Protein AF-A0A9E5I439-F1 (afdb_monomer)

Structure (mmCIF, N/CA/C/O backbone):
data_AF-A0A9E5I439-F1
#
_entry.id   AF-A0A9E5I439-F1
#
loop_
_atom_site.group_PDB
_atom_site.id
_atom_site.type_symbol
_atom_site.label_atom_id
_atom_site.label_alt_id
_atom_site.label_comp_id
_atom_site.label_asym_id
_atom_site.label_entity_id
_atom_site.label_seq_id
_atom_site.pdbx_PDB_ins_code
_atom_site.Cartn_x
_atom_site.Cartn_y
_atom_site.Cartn_z
_atom_site.occupancy
_atom_site.B_iso_or_equiv
_atom_site.auth_seq_id
_atom_site.auth_comp_id
_atom_site.auth_asym_id
_atom_site.auth_atom_id
_atom_site.pdbx_PDB_model_num
ATOM 1 N N . MET A 1 1 ? -6.601 27.444 -39.692 1.00 59.44 1 MET A N 1
ATOM 2 C CA . MET A 1 1 ? -6.718 25.978 -39.497 1.00 59.44 1 MET A CA 1
ATOM 3 C C . MET A 1 1 ? -5.601 25.386 -38.634 1.00 59.44 1 MET A C 1
ATOM 5 O O . MET A 1 1 ? -5.918 24.680 -37.693 1.00 59.44 1 MET A O 1
ATOM 9 N N . LYS A 1 2 ? -4.317 25.731 -38.842 1.00 52.25 2 LYS A N 1
ATOM 10 C CA . LYS A 1 2 ? -3.210 25.235 -37.989 1.00 52.25 2 LYS A CA 1
ATOM 11 C C . LYS A 1 2 ? -3.325 25.626 -36.501 1.00 52.25 2 LYS A C 1
ATOM 13 O O . LYS A 1 2 ? -3.043 24.812 -35.636 1.00 52.25 2 LYS A O 1
ATOM 18 N N . LYS A 1 3 ? -3.821 26.834 -36.197 1.00 55.88 3 LYS A N 1
ATOM 19 C CA . LYS A 1 3 ? -4.049 27.309 -34.814 1.00 55.88 3 LYS A CA 1
ATOM 20 C C . LYS A 1 3 ? -5.134 26.512 -34.067 1.00 55.88 3 LYS A C 1
ATOM 22 O O . LYS A 1 3 ? -5.056 26.381 -32.854 1.00 55.88 3 LYS A O 1
ATOM 27 N N . LEU A 1 4 ? -6.108 25.959 -34.799 1.00 65.75 4 LEU A N 1
ATOM 28 C CA . LEU A 1 4 ? -7.185 25.139 -34.237 1.00 65.75 4 LEU A CA 1
ATOM 29 C C . LEU A 1 4 ? -6.678 23.733 -33.879 1.00 65.75 4 LEU A C 1
ATOM 31 O O . LEU A 1 4 ? -7.052 23.194 -32.848 1.00 65.75 4 LEU A O 1
ATOM 35 N N . ILE A 1 5 ? -5.756 23.191 -34.683 1.00 70.06 5 ILE A N 1
ATOM 36 C CA . ILE A 1 5 ? -5.086 21.908 -34.421 1.00 70.06 5 ILE A CA 1
ATOM 37 C C . ILE A 1 5 ? -4.172 22.013 -33.188 1.00 70.06 5 ILE A C 1
ATOM 39 O O . ILE A 1 5 ? -4.223 21.145 -32.326 1.00 70.06 5 ILE A O 1
ATOM 43 N N . VAL A 1 6 ? -3.411 23.109 -33.052 1.00 70.12 6 VAL A N 1
ATOM 44 C CA . VAL A 1 6 ? -2.527 23.349 -31.890 1.00 70.12 6 VAL A CA 1
ATOM 45 C C . VAL A 1 6 ? -3.316 23.531 -30.583 1.00 70.12 6 VAL A C 1
ATOM 47 O O . VAL A 1 6 ? -2.891 23.057 -29.533 1.00 70.12 6 VAL A O 1
ATOM 50 N N . MET A 1 7 ? -4.493 24.165 -30.635 1.00 66.88 7 MET A N 1
ATOM 51 C CA . MET A 1 7 ? -5.395 24.290 -29.478 1.00 66.88 7 MET A CA 1
ATOM 52 C C . MET A 1 7 ? -5.977 22.938 -29.041 1.00 66.88 7 MET A C 1
ATOM 54 O O . MET A 1 7 ? -6.035 22.651 -27.848 1.00 66.88 7 MET A O 1
ATOM 58 N N . LEU A 1 8 ? -6.351 22.080 -29.993 1.00 65.62 8 LEU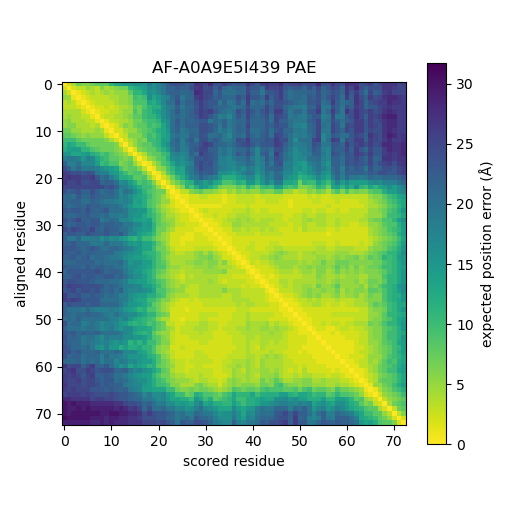 A N 1
ATOM 59 C CA . LEU A 1 8 ? -6.969 20.782 -29.707 1.00 65.62 8 LEU A CA 1
ATOM 60 C C . LEU A 1 8 ? -5.973 19.792 -29.074 1.00 65.62 8 LEU A C 1
ATOM 62 O O . LEU A 1 8 ? -6.347 19.003 -28.208 1.00 65.62 8 LEU A O 1
ATOM 66 N N . THR A 1 9 ? -4.685 19.889 -29.423 1.00 64.12 9 THR A N 1
ATOM 67 C CA . THR A 1 9 ? -3.623 19.058 -28.829 1.00 64.12 9 THR A CA 1
ATOM 68 C C . THR A 1 9 ? -3.273 19.431 -27.384 1.00 64.12 9 THR A C 1
ATOM 70 O O . THR A 1 9 ? -2.877 18.559 -26.617 1.00 64.12 9 THR A O 1
ATOM 73 N N . VAL A 1 10 ? -3.450 20.695 -26.977 1.00 65.12 10 VAL A N 1
ATOM 74 C CA . VAL A 1 10 ? -3.160 21.150 -25.599 1.00 65.12 10 VAL A CA 1
ATOM 75 C C . VAL A 1 10 ? -4.216 20.656 -24.600 1.00 65.12 10 VAL A C 1
ATOM 77 O O . VAL A 1 10 ? -3.875 20.313 -23.471 1.00 65.12 10 VAL A O 1
ATOM 80 N N . ILE A 1 11 ? -5.478 20.539 -25.027 1.00 63.56 11 ILE A N 1
ATOM 81 C CA . ILE A 1 11 ? -6.611 20.115 -24.181 1.00 63.56 11 ILE A CA 1
ATOM 82 C C . ILE A 1 11 ? -6.536 18.614 -23.836 1.00 63.56 11 ILE A C 1
ATOM 84 O O . ILE A 1 11 ? -6.939 18.197 -22.751 1.00 63.56 11 ILE A O 1
ATOM 88 N N . LEU A 1 12 ? -5.973 17.793 -24.730 1.00 60.34 12 LEU A N 1
ATOM 89 C CA . LEU A 1 12 ? -5.806 16.349 -24.515 1.00 60.34 12 LEU A CA 1
ATOM 90 C C . LEU A 1 12 ? -4.683 16.013 -23.518 1.00 60.34 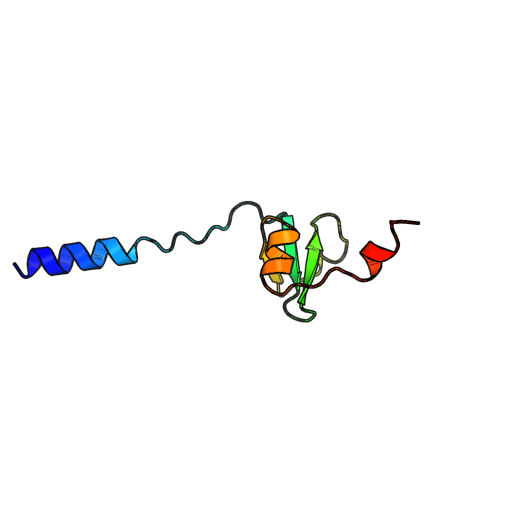12 LEU A C 1
ATOM 92 O O . LEU A 1 12 ? -4.712 14.953 -22.898 1.00 60.34 12 LEU A O 1
ATOM 96 N N . PHE A 1 13 ? -3.715 16.913 -23.321 1.00 57.81 13 PHE A N 1
ATOM 97 C CA . PHE A 1 13 ? -2.585 16.697 -22.409 1.00 57.81 13 PHE A CA 1
ATOM 98 C C . PHE A 1 13 ? -2.913 17.025 -20.941 1.00 57.81 13 PHE A C 1
ATOM 100 O O . PHE A 1 13 ? -2.153 16.675 -20.041 1.00 57.81 13 PHE A O 1
ATOM 107 N N . SER A 1 14 ? -4.048 17.682 -20.677 1.00 60.00 14 SER A N 1
ATOM 108 C CA . SER A 1 14 ? -4.428 18.154 -19.337 1.00 60.00 14 SER A CA 1
ATOM 109 C C . SER A 1 14 ? -5.087 17.088 -18.450 1.00 60.00 14 SER A C 1
ATOM 111 O O . SER A 1 14 ? -5.365 17.357 -17.286 1.00 60.00 14 SER A O 1
ATOM 113 N N . GLN A 1 15 ? -5.350 15.880 -18.962 1.00 58.38 15 GLN A N 1
ATOM 114 C CA . GLN A 1 15 ? -6.142 14.859 -18.254 1.00 58.38 15 GLN A CA 1
ATOM 115 C C . GLN A 1 15 ? -5.327 13.903 -17.371 1.00 58.38 15 GLN A C 1
ATOM 117 O O . GLN A 1 15 ? -5.820 12.849 -16.981 1.00 58.38 15 GLN A O 1
ATOM 122 N N . ASN A 1 16 ? -4.092 14.254 -17.011 1.00 59.41 16 ASN A N 1
ATOM 123 C CA . ASN A 1 16 ? -3.300 13.471 -16.061 1.00 59.41 16 ASN A CA 1
ATOM 124 C C . ASN A 1 16 ? -3.406 14.046 -14.641 1.00 59.41 16 ASN A C 1
ATOM 126 O O . ASN A 1 16 ? -2.421 14.442 -14.022 1.00 59.41 16 ASN A O 1
ATOM 130 N N . LEU A 1 17 ? -4.634 14.118 -14.120 1.00 53.75 17 LEU A N 1
ATOM 131 C CA . LEU A 1 17 ? -4.857 14.376 -12.702 1.00 53.75 17 LEU A CA 1
ATOM 132 C C . LEU A 1 17 ? -4.761 13.038 -11.957 1.00 53.75 17 LEU A C 1
ATOM 134 O O . LEU A 1 17 ? -5.753 12.345 -11.735 1.00 53.75 17 LEU A O 1
ATOM 138 N N . ALA A 1 18 ? -3.530 12.640 -11.634 1.00 51.88 18 ALA A N 1
ATOM 139 C CA . ALA A 1 18 ? -3.267 11.452 -10.837 1.00 51.88 18 ALA A CA 1
ATOM 140 C C . ALA A 1 18 ? -3.873 11.623 -9.433 1.00 51.88 18 ALA A C 1
ATOM 142 O O . ALA A 1 18 ? -3.509 12.512 -8.661 1.00 51.88 18 ALA A O 1
ATOM 143 N N . PHE A 1 19 ? -4.833 10.752 -9.138 1.00 47.03 19 PHE A N 1
ATOM 144 C CA . PHE A 1 19 ? -5.596 10.658 -7.902 1.00 47.03 19 PHE A CA 1
ATOM 145 C C . PHE A 1 19 ? -4.660 10.314 -6.730 1.00 47.03 19 PHE A C 1
ATOM 147 O O . PHE A 1 19 ? -4.325 9.155 -6.501 1.00 47.03 19 PHE A O 1
ATOM 154 N N . ALA A 1 20 ? -4.207 11.319 -5.985 1.00 54.88 20 ALA A N 1
ATOM 155 C CA . ALA A 1 20 ? -3.380 11.128 -4.795 1.00 54.88 20 ALA A CA 1
ATOM 156 C C . ALA A 1 20 ? -3.981 11.891 -3.616 1.00 54.88 20 ALA A C 1
ATOM 158 O O . ALA A 1 20 ? -3.455 12.910 -3.184 1.00 54.88 20 ALA A O 1
ATOM 159 N N . GLN A 1 21 ? -5.128 11.434 -3.119 1.00 50.00 21 GLN A N 1
ATOM 160 C CA . GLN A 1 21 ? -5.736 11.996 -1.917 1.00 50.00 21 GLN A CA 1
ATOM 161 C C . GLN A 1 21 ? -6.456 10.848 -1.188 1.00 50.00 21 GLN A C 1
ATOM 163 O O . GLN A 1 21 ? -7.497 10.384 -1.644 1.00 50.00 21 GLN A O 1
ATOM 168 N N . ASN A 1 22 ? -5.891 10.386 -0.067 1.00 55.25 22 ASN A N 1
ATOM 169 C CA . ASN A 1 22 ? -6.475 9.406 0.865 1.00 55.25 22 ASN A CA 1
ATOM 170 C C . ASN A 1 22 ? -6.325 7.909 0.512 1.00 55.25 22 ASN A C 1
ATOM 172 O O . ASN A 1 22 ? -7.293 7.157 0.422 1.00 55.25 22 ASN A O 1
ATOM 176 N N . ALA A 1 23 ? -5.084 7.463 0.309 1.00 60.44 23 ALA A N 1
ATOM 177 C CA . ALA A 1 23 ? -4.789 6.039 0.236 1.00 60.44 23 ALA A CA 1
ATOM 178 C C . ALA A 1 23 ? -4.662 5.438 1.637 1.00 60.44 23 ALA A C 1
ATOM 180 O O . ALA A 1 23 ? -3.695 5.706 2.354 1.00 60.44 23 ALA A O 1
ATOM 181 N N . GLU A 1 24 ? -5.635 4.615 2.008 1.00 81.62 24 GLU A N 1
ATOM 182 C CA . GLU A 1 24 ? -5.660 3.898 3.283 1.00 81.62 24 GLU A CA 1
ATOM 183 C C . GLU A 1 24 ? -4.851 2.591 3.220 1.00 81.62 24 GLU A C 1
ATOM 185 O O . GLU A 1 24 ? -4.443 2.037 4.247 1.00 81.62 24 GLU A O 1
ATOM 190 N N . ILE A 1 25 ? -4.565 2.120 2.000 1.00 88.62 25 ILE A N 1
ATOM 191 C CA . ILE A 1 25 ? -3.837 0.886 1.723 1.00 88.62 25 ILE A CA 1
ATOM 192 C C . ILE A 1 25 ? -2.528 1.189 0.992 1.00 88.62 25 ILE A C 1
ATOM 194 O O . ILE A 1 25 ? -2.461 2.003 0.078 1.00 88.62 25 ILE A O 1
ATOM 198 N N . LYS A 1 26 ? -1.462 0.487 1.367 1.00 90.31 26 LYS A N 1
ATOM 199 C CA . LYS A 1 26 ? -0.154 0.530 0.714 1.00 90.31 26 LYS A CA 1
ATOM 200 C C . LYS A 1 26 ? 0.253 -0.860 0.261 1.00 90.31 26 LYS A C 1
ATOM 202 O O . LYS A 1 26 ? 0.392 -1.766 1.082 1.00 90.31 26 LYS A O 1
ATOM 207 N N . LYS A 1 27 ? 0.528 -1.028 -1.027 1.00 91.12 27 LYS A N 1
ATOM 208 C CA . LYS A 1 27 ? 1.174 -2.231 -1.561 1.00 91.12 27 LYS A CA 1
ATOM 209 C C . LYS A 1 27 ? 2.676 -2.106 -1.420 1.00 91.12 27 LYS A C 1
ATOM 211 O O . LYS A 1 27 ? 3.256 -1.140 -1.899 1.00 91.12 27 LYS A O 1
ATOM 216 N N . SER A 1 28 ? 3.328 -3.082 -0.809 1.00 89.50 28 SER A N 1
ATOM 217 C CA . SER A 1 28 ? 4.787 -3.142 -0.802 1.00 89.50 28 SER A CA 1
ATOM 218 C C . SER A 1 28 ? 5.312 -3.415 -2.207 1.00 89.50 28 SER A C 1
ATOM 220 O O . SER A 1 28 ? 4.913 -4.401 -2.826 1.00 89.50 28 SER A O 1
ATOM 222 N N . ALA A 1 29 ? 6.262 -2.605 -2.674 1.00 87.38 29 ALA A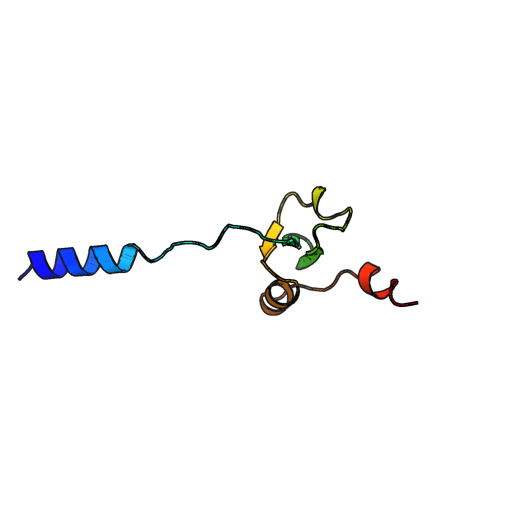 N 1
ATOM 223 C CA . ALA A 1 29 ? 6.938 -2.856 -3.945 1.00 87.38 29 ALA A CA 1
ATOM 224 C C . ALA A 1 29 ? 7.804 -4.131 -3.902 1.00 87.38 29 ALA A C 1
ATOM 226 O O . ALA A 1 29 ? 7.925 -4.832 -4.899 1.00 87.38 29 ALA A O 1
ATOM 227 N N . LYS A 1 30 ? 8.362 -4.474 -2.729 1.00 87.56 30 LYS A N 1
ATOM 228 C CA . LYS A 1 30 ? 9.216 -5.662 -2.550 1.00 87.56 30 LYS A CA 1
ATOM 229 C C . LYS A 1 30 ? 8.443 -6.976 -2.502 1.00 87.56 30 LYS A C 1
ATOM 231 O O . LYS A 1 30 ? 8.877 -7.955 -3.094 1.00 87.56 30 LYS A O 1
ATOM 236 N N . SER A 1 31 ? 7.355 -7.034 -1.735 1.00 86.88 31 SER A N 1
ATOM 237 C CA . SER A 1 31 ? 6.613 -8.286 -1.514 1.00 86.88 31 SER A CA 1
ATOM 238 C C . SER A 1 31 ? 5.310 -8.375 -2.306 1.00 86.88 31 SER A C 1
ATOM 240 O O . SER A 1 31 ? 4.688 -9.437 -2.340 1.00 86.88 31 SER A O 1
ATOM 242 N N . GLY A 1 32 ? 4.861 -7.269 -2.905 1.00 89.88 32 GLY A N 1
ATOM 243 C CA . GLY A 1 32 ? 3.554 -7.176 -3.551 1.00 89.88 32 GLY A CA 1
ATOM 244 C C . GLY A 1 32 ? 2.379 -7.289 -2.574 1.00 89.88 32 GLY A C 1
ATOM 245 O O . GLY A 1 32 ? 1.257 -7.513 -3.014 1.00 89.88 32 GLY A O 1
ATOM 246 N N . ILE A 1 33 ? 2.611 -7.178 -1.261 1.00 91.00 33 ILE A N 1
ATOM 247 C CA . ILE A 1 33 ? 1.574 -7.342 -0.232 1.00 91.00 33 ILE A CA 1
ATOM 248 C C . ILE A 1 33 ? 0.887 -6.008 0.055 1.00 91.00 33 ILE A C 1
ATOM 250 O O . ILE A 1 33 ? 1.564 -5.000 0.251 1.00 91.00 33 ILE A O 1
ATOM 254 N N . CYS A 1 34 ? -0.439 -6.025 0.133 1.00 91.00 34 CYS A N 1
ATOM 255 C CA . CYS A 1 34 ? -1.277 -4.898 0.522 1.00 91.00 34 CYS A CA 1
ATOM 256 C C . CYS A 1 34 ? -1.354 -4.788 2.049 1.00 91.00 34 CYS A C 1
ATOM 258 O O . CYS A 1 34 ? -1.725 -5.745 2.726 1.00 91.00 34 CYS A O 1
ATOM 260 N N . TYR A 1 35 ? -1.013 -3.626 2.596 1.00 88.44 35 TYR A N 1
ATOM 261 C CA . TYR A 1 35 ? -1.086 -3.315 4.020 1.00 88.44 35 TYR A CA 1
ATOM 262 C C . TYR A 1 35 ? -2.039 -2.151 4.240 1.00 88.44 35 TYR A C 1
ATOM 264 O O . TYR A 1 35 ? -1.915 -1.128 3.577 1.00 88.44 35 TYR A O 1
ATOM 272 N N . SER A 1 36 ? -2.943 -2.282 5.197 1.00 87.25 36 SER A N 1
ATOM 273 C CA . SER A 1 36 ? -3.809 -1.204 5.671 1.00 87.25 36 SER A CA 1
ATOM 274 C C . SER A 1 36 ? -3.099 -0.305 6.688 1.00 87.25 36 SER A C 1
ATOM 276 O O . SER A 1 36 ? -2.105 -0.713 7.298 1.00 87.25 36 SER A O 1
ATOM 278 N N . ALA A 1 37 ? -3.585 0.928 6.856 1.00 82.00 37 ALA A N 1
ATOM 279 C CA . ALA A 1 37 ? -2.996 1.943 7.738 1.00 82.00 37 ALA A CA 1
ATOM 280 C C . ALA A 1 37 ? -2.870 1.515 9.216 1.00 82.00 37 ALA A C 1
ATOM 282 O O . ALA A 1 37 ? -1.994 2.004 9.933 1.00 82.00 37 ALA A O 1
ATOM 283 N N . ASP A 1 38 ? -3.697 0.567 9.655 1.00 79.25 38 ASP A N 1
ATOM 284 C CA . ASP A 1 38 ? -3.678 -0.052 10.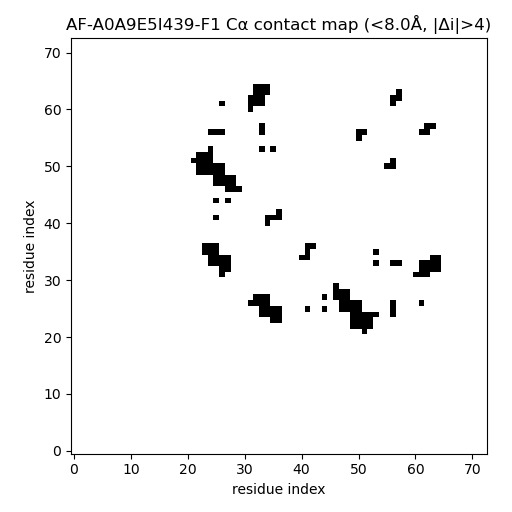985 1.00 79.25 38 ASP A CA 1
ATOM 285 C C . ASP A 1 38 ? -2.492 -1.018 11.204 1.00 79.25 38 ASP A C 1
ATOM 287 O O . ASP A 1 38 ? -2.127 -1.344 12.338 1.00 79.25 38 ASP A O 1
ATOM 291 N N . SER A 1 39 ? -1.846 -1.480 10.133 1.00 79.75 39 SER A N 1
ATOM 292 C CA . SER A 1 39 ? -0.768 -2.461 10.215 1.00 79.75 39 SER A CA 1
ATOM 293 C C . SER A 1 39 ? 0.560 -1.813 10.609 1.00 79.75 39 SER A C 1
ATOM 295 O O . SER A 1 39 ? 1.019 -0.859 9.986 1.00 79.75 39 SER A O 1
ATOM 297 N N . LYS A 1 40 ? 1.294 -2.410 11.562 1.00 80.94 40 LYS A N 1
ATOM 298 C CA . LYS A 1 40 ? 2.644 -1.939 11.963 1.00 80.94 40 LYS A CA 1
ATOM 299 C C . LYS A 1 40 ? 3.619 -1.802 10.782 1.00 80.94 40 LYS A C 1
ATOM 301 O O . LYS A 1 40 ? 4.511 -0.956 10.810 1.00 80.94 40 LYS A O 1
ATOM 306 N N . SER A 1 41 ? 3.463 -2.635 9.753 1.00 80.94 41 SER A N 1
ATOM 307 C CA . SER A 1 41 ? 4.293 -2.601 8.546 1.00 80.94 41 SER A CA 1
ATOM 308 C C . SER A 1 41 ? 4.002 -1.392 7.655 1.00 80.94 41 SER A C 1
ATOM 310 O O . SER A 1 41 ? 4.907 -0.940 6.966 1.00 80.94 41 SER A O 1
ATOM 312 N N . TYR A 1 42 ? 2.799 -0.811 7.717 1.00 84.44 42 TYR A N 1
ATOM 313 C CA . TYR A 1 42 ? 2.381 0.321 6.882 1.00 84.44 42 TYR A CA 1
ATOM 314 C C . TYR A 1 42 ? 3.307 1.537 7.005 1.00 84.44 42 TYR A C 1
ATOM 316 O O . TYR A 1 42 ? 3.650 2.173 6.008 1.00 84.44 42 TYR A O 1
ATOM 324 N N . LYS A 1 43 ? 3.757 1.839 8.2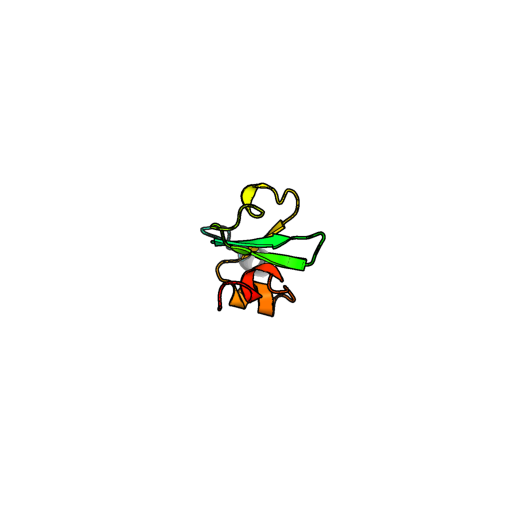31 1.00 82.81 43 LYS A N 1
ATOM 325 C CA . LYS A 1 43 ? 4.707 2.932 8.507 1.00 82.81 43 LYS A CA 1
ATOM 326 C C . LYS A 1 43 ? 6.158 2.575 8.164 1.00 82.81 43 LYS A C 1
ATOM 328 O O . LYS A 1 43 ? 6.988 3.465 8.043 1.00 82.81 43 LYS A O 1
ATOM 333 N N . LYS A 1 44 ? 6.472 1.283 8.029 1.00 85.25 44 LYS A N 1
ATOM 334 C CA . LYS A 1 44 ? 7.823 0.777 7.728 1.00 85.25 44 LYS A CA 1
ATOM 335 C C . LYS A 1 44 ? 8.067 0.581 6.232 1.00 85.25 44 LYS A C 1
ATOM 337 O O . LYS A 1 44 ? 9.215 0.402 5.829 1.00 85.25 44 LYS A O 1
ATOM 342 N N . LEU A 1 45 ? 7.009 0.572 5.421 1.00 84.81 45 LEU A N 1
ATOM 343 C CA . LEU A 1 45 ? 7.112 0.506 3.969 1.00 84.81 45 LEU A CA 1
ATOM 344 C C . LEU A 1 45 ? 7.805 1.780 3.464 1.00 84.81 45 LEU A C 1
ATOM 346 O O . LEU A 1 45 ? 7.243 2.868 3.558 1.00 84.81 45 LEU A O 1
ATOM 350 N N . LYS A 1 46 ? 9.027 1.621 2.947 1.00 84.94 46 LYS A N 1
ATOM 351 C CA . LYS A 1 46 ? 9.781 2.684 2.265 1.00 84.94 46 LYS A CA 1
ATOM 352 C C . LYS A 1 46 ? 9.335 2.806 0.809 1.00 84.94 46 LYS A C 1
ATOM 354 O O . LYS A 1 46 ? 8.949 3.881 0.380 1.00 84.94 46 LYS A O 1
ATOM 359 N N . ASP A 1 47 ? 9.284 1.671 0.113 1.00 88.12 47 ASP A N 1
ATOM 360 C CA . ASP A 1 47 ? 8.842 1.572 -1.278 1.00 88.12 47 ASP A CA 1
ATOM 361 C C . ASP A 1 47 ? 7.443 0.958 -1.338 1.00 88.12 47 ASP A C 1
ATOM 363 O O . ASP A 1 47 ? 7.246 -0.233 -1.038 1.00 88.12 47 ASP A O 1
ATOM 367 N N . PHE A 1 48 ? 6.456 1.780 -1.690 1.00 90.50 48 PHE A N 1
ATOM 368 C CA . PHE A 1 48 ? 5.069 1.351 -1.741 1.00 90.50 48 PHE A CA 1
ATOM 369 C C . PHE A 1 48 ? 4.241 2.082 -2.788 1.00 90.50 48 PHE A C 1
ATOM 371 O O . PHE A 1 48 ? 4.495 3.239 -3.110 1.00 90.50 48 PHE A O 1
ATOM 378 N N . THR A 1 49 ? 3.195 1.406 -3.251 1.00 89.81 49 THR A N 1
ATOM 379 C CA . THR A 1 49 ? 2.155 1.999 -4.089 1.00 89.81 49 THR A CA 1
ATOM 380 C C . THR A 1 49 ? 0.908 2.242 -3.234 1.00 89.81 49 THR A C 1
ATOM 382 O O . THR A 1 49 ? 0.407 1.290 -2.626 1.00 89.81 49 THR A O 1
ATOM 385 N N . PRO A 1 50 ? 0.438 3.492 -3.115 1.00 89.00 50 PRO A N 1
ATOM 386 C CA . PRO A 1 50 ? -0.787 3.822 -2.393 1.00 89.00 50 PRO A CA 1
ATOM 387 C C . PRO A 1 50 ? -2.044 3.405 -3.181 1.00 89.00 50 PRO A C 1
ATOM 389 O O . PRO A 1 50 ? -2.100 3.598 -4.391 1.00 89.00 50 PRO A O 1
ATOM 392 N N . TYR A 1 51 ? -3.050 2.870 -2.488 1.00 87.81 51 TYR A N 1
ATOM 393 C CA . TYR A 1 51 ? -4.375 2.501 -3.006 1.00 87.81 51 TYR A CA 1
ATOM 394 C C . TYR A 1 51 ? -5.471 2.990 -2.059 1.00 87.81 51 TYR A C 1
ATOM 396 O O . TYR A 1 51 ? -5.256 3.074 -0.844 1.00 87.81 51 TYR A O 1
ATOM 404 N N . LYS A 1 52 ? -6.657 3.286 -2.600 1.00 85.44 52 LYS A N 1
ATOM 405 C CA . LYS A 1 52 ? -7.783 3.781 -1.802 1.00 85.44 52 LYS A CA 1
ATOM 406 C C . LYS A 1 52 ? -8.394 2.667 -0.959 1.00 85.44 52 LYS A C 1
ATOM 408 O O . LYS A 1 52 ? -8.692 2.877 0.211 1.00 85.44 52 LYS A O 1
ATOM 413 N N . THR A 1 53 ? -8.533 1.478 -1.541 1.00 86.00 53 THR A N 1
ATOM 414 C CA . THR A 1 53 ? -9.157 0.315 -0.897 1.00 86.00 53 THR A CA 1
ATOM 415 C C . THR A 1 53 ? -8.295 -0.936 -1.018 1.00 86.00 53 THR A C 1
ATOM 417 O O . THR A 1 53 ? -7.347 -1.007 -1.808 1.00 86.00 53 THR A O 1
ATOM 420 N N . MET A 1 54 ? -8.606 -1.945 -0.197 1.00 85.56 54 MET A N 1
ATOM 421 C CA . MET A 1 54 ? -7.900 -3.226 -0.256 1.00 85.56 54 MET A CA 1
ATOM 422 C C . MET A 1 54 ? -8.194 -3.917 -1.585 1.00 85.56 54 MET A C 1
ATOM 424 O O . MET A 1 54 ? -7.270 -4.414 -2.222 1.00 85.56 54 MET A O 1
ATOM 428 N N . ASP A 1 55 ? -9.447 -3.874 -2.037 1.00 87.75 55 ASP A N 1
ATOM 429 C CA . ASP A 1 55 ? -9.880 -4.471 -3.298 1.00 87.75 55 ASP A CA 1
ATOM 430 C C . ASP A 1 55 ? -9.144 -3.885 -4.503 1.00 87.75 55 ASP A C 1
ATOM 432 O O . ASP A 1 55 ? -8.658 -4.644 -5.336 1.00 87.75 55 ASP A O 1
ATOM 436 N N . GLU A 1 56 ? -8.954 -2.562 -4.560 1.00 88.12 56 GLU A N 1
ATOM 437 C CA . GLU A 1 56 ? -8.143 -1.924 -5.608 1.00 88.12 56 GLU A CA 1
ATOM 438 C C . GLU A 1 56 ? -6.694 -2.423 -5.593 1.00 88.12 56 GLU A C 1
ATOM 440 O O . GLU A 1 56 ? -6.108 -2.701 -6.642 1.00 88.12 56 GLU A O 1
ATOM 445 N N . CYS A 1 57 ? -6.113 -2.582 -4.402 1.00 90.81 57 CYS A N 1
ATOM 446 C CA . CYS A 1 57 ? -4.757 -3.098 -4.261 1.00 90.81 57 CYS A CA 1
ATOM 447 C C . CYS A 1 57 ? -4.643 -4.550 -4.753 1.00 90.81 57 CYS A C 1
ATOM 449 O O . CYS A 1 57 ? -3.667 -4.898 -5.425 1.00 90.81 57 CYS A O 1
ATOM 451 N N . ILE A 1 58 ? -5.640 -5.393 -4.459 1.00 89.50 58 ILE A N 1
ATOM 452 C CA . ILE A 1 58 ? -5.702 -6.780 -4.938 1.00 89.50 58 ILE A CA 1
ATOM 453 C C . ILE A 1 58 ? -5.941 -6.827 -6.453 1.00 89.50 58 ILE A C 1
ATOM 455 O O . ILE A 1 58 ? -5.235 -7.561 -7.147 1.00 89.50 58 ILE A O 1
ATOM 459 N N . ALA A 1 59 ? -6.849 -6.001 -6.979 1.00 88.56 59 ALA A N 1
ATOM 460 C CA . ALA A 1 59 ? -7.122 -5.879 -8.411 1.00 88.56 59 ALA A CA 1
ATOM 461 C C . ALA A 1 59 ? -5.876 -5.435 -9.197 1.00 88.56 59 ALA A C 1
ATOM 463 O O . ALA A 1 59 ? -5.606 -5.944 -10.282 1.00 88.56 59 ALA A O 1
ATOM 464 N N . ALA A 1 60 ? -5.040 -4.577 -8.606 1.00 87.75 60 ALA A N 1
ATOM 465 C CA . ALA A 1 60 ? -3.738 -4.191 -9.146 1.00 87.75 60 ALA A CA 1
ATOM 466 C C . ALA A 1 60 ? -2.639 -5.269 -8.965 1.00 87.75 60 ALA A C 1
ATOM 468 O O . ALA A 1 60 ? -1.441 -4.969 -9.023 1.00 87.75 60 ALA A O 1
ATOM 469 N N . GLY A 1 61 ? -3.008 -6.521 -8.679 1.00 88.44 61 GLY A N 1
ATOM 470 C CA . GLY A 1 61 ? -2.093 -7.654 -8.509 1.00 88.44 61 GLY A CA 1
ATOM 471 C C . GLY A 1 61 ? -1.403 -7.704 -7.144 1.00 88.44 61 GLY A C 1
ATOM 472 O O . GLY A 1 61 ? -0.279 -8.199 -7.029 1.00 88.44 61 GLY A O 1
ATOM 473 N N . GLY A 1 62 ? -2.000 -7.101 -6.119 1.00 89.50 62 GLY A N 1
ATOM 474 C CA . GLY A 1 62 ? -1.536 -7.180 -4.738 1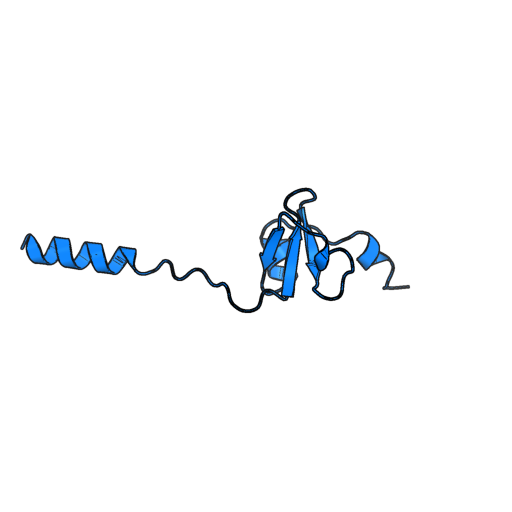.00 89.50 62 GLY A CA 1
ATOM 475 C C . GLY A 1 62 ? -1.976 -8.462 -4.029 1.00 89.50 62 GLY A C 1
ATOM 476 O O . GLY A 1 62 ? -2.905 -9.146 -4.447 1.00 89.50 62 GLY A O 1
ATOM 477 N N . LYS A 1 63 ? -1.281 -8.814 -2.945 1.00 89.44 63 LYS A N 1
ATOM 478 C CA . LYS A 1 63 ? -1.565 -10.008 -2.132 1.00 89.44 63 LYS A CA 1
ATOM 479 C C . LYS A 1 63 ? -1.950 -9.617 -0.709 1.00 89.44 63 LYS A C 1
ATOM 481 O O . LYS A 1 63 ? -1.385 -8.684 -0.146 1.00 89.44 63 LYS A O 1
ATOM 486 N N . LEU A 1 64 ? -2.852 -10.375 -0.092 1.00 84.38 64 LEU A N 1
ATOM 487 C CA . LEU A 1 64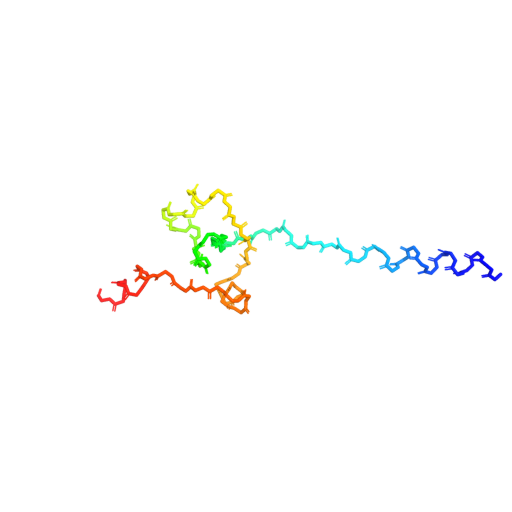 ? -3.189 -10.188 1.320 1.00 84.38 64 LEU A CA 1
ATOM 488 C C . LEU A 1 64 ? -2.028 -10.628 2.236 1.00 84.38 64 LEU A C 1
ATOM 490 O O . LEU A 1 64 ? -1.358 -11.630 1.948 1.00 84.38 64 LEU A O 1
ATOM 494 N N . PRO A 1 65 ? -1.790 -9.939 3.368 1.00 80.75 65 PRO A N 1
ATOM 495 C CA . PRO A 1 65 ? -0.780 -10.356 4.328 1.00 80.75 65 PRO A CA 1
ATOM 496 C C . PRO A 1 65 ? -1.164 -11.693 4.968 1.00 80.75 65 PRO A C 1
ATOM 498 O O . PRO A 1 65 ? -2.296 -11.885 5.407 1.00 80.75 65 PRO A O 1
ATOM 501 N N . LYS A 1 66 ? -0.195 -12.602 5.137 1.00 70.88 66 LYS A N 1
ATOM 502 C CA . LYS A 1 66 ? -0.422 -13.882 5.841 1.00 70.88 66 LYS A CA 1
ATOM 503 C C . LYS A 1 66 ? -0.935 -13.693 7.279 1.00 70.88 66 LYS A C 1
ATOM 505 O O . LYS A 1 66 ? -1.672 -14.536 7.769 1.00 70.88 66 LYS A O 1
ATOM 510 N N . ALA A 1 67 ? -0.571 -12.589 7.938 1.00 65.25 67 ALA A N 1
ATOM 511 C CA . ALA A 1 67 ? -1.015 -12.270 9.296 1.00 65.25 67 ALA A CA 1
ATOM 512 C C . ALA A 1 67 ? -2.503 -11.884 9.381 1.00 65.25 67 ALA A C 1
ATOM 514 O O . ALA A 1 67 ? -3.124 -12.146 10.406 1.00 65.25 67 ALA A O 1
ATOM 515 N N . ALA A 1 68 ? -3.095 -11.338 8.310 1.00 59.38 68 ALA A N 1
ATOM 516 C CA . ALA A 1 68 ? -4.528 -11.040 8.276 1.00 59.38 68 ALA A CA 1
ATOM 517 C C . ALA A 1 68 ? -5.372 -12.324 8.369 1.00 59.38 68 ALA A C 1
ATOM 519 O O . ALA A 1 68 ? -6.415 -12.328 9.011 1.00 59.38 68 ALA A O 1
ATOM 520 N N . LYS A 1 69 ? -4.867 -13.450 7.835 1.00 56.03 69 LYS A N 1
ATOM 521 C CA . LYS A 1 69 ? -5.528 -14.762 7.951 1.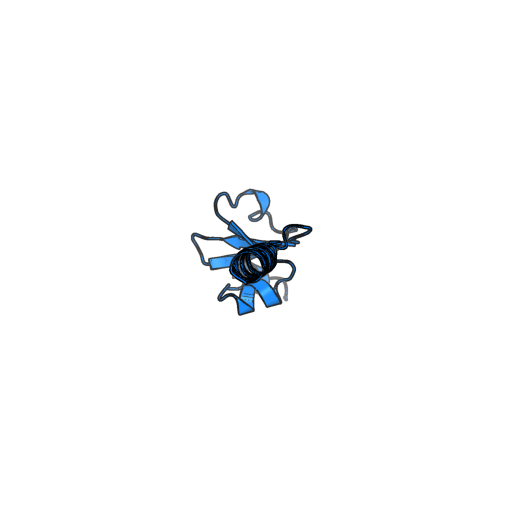00 56.03 69 LYS A CA 1
ATOM 522 C C . LYS A 1 69 ? -5.595 -15.302 9.386 1.00 56.03 69 LYS A C 1
ATOM 524 O O . LYS A 1 69 ? -6.397 -16.188 9.638 1.00 56.03 69 LYS A O 1
ATOM 529 N N . LYS A 1 70 ? -4.773 -14.804 10.321 1.00 52.16 70 LYS A N 1
ATOM 530 C CA . LYS A 1 70 ? -4.770 -15.270 11.721 1.00 52.16 70 LYS A CA 1
ATOM 531 C C . LYS A 1 70 ? -5.742 -14.522 12.639 1.00 52.16 70 LYS A C 1
ATOM 533 O O . LYS A 1 70 ? -5.964 -14.998 13.740 1.00 52.16 70 LYS A O 1
ATOM 538 N N . LYS A 1 71 ? -6.314 -13.385 12.221 1.00 45.41 71 LYS A N 1
ATOM 539 C CA . LYS A 1 71 ? -7.254 -12.602 13.053 1.00 45.41 71 LYS A CA 1
ATOM 540 C C . LYS A 1 71 ? -8.721 -13.048 12.898 1.00 45.41 71 LYS A C 1
ATOM 542 O O . LYS A 1 71 ? -9.612 -12.379 13.398 1.00 45.41 71 LYS A O 1
ATOM 547 N N . ALA A 1 72 ? -8.964 -14.151 12.191 1.00 43.78 72 ALA A N 1
ATOM 548 C CA . ALA A 1 72 ? -10.281 -14.770 12.033 1.00 43.78 72 ALA A CA 1
ATOM 549 C C . ALA A 1 72 ? -10.450 -16.037 12.900 1.00 43.78 72 ALA A C 1
ATOM 551 O O . ALA A 1 72 ? -11.240 -16.906 12.544 1.00 43.78 72 ALA A O 1
ATOM 552 N N . ALA A 1 73 ? -9.682 -16.162 13.988 1.00 37.41 73 ALA A N 1
ATOM 553 C CA . ALA A 1 73 ? -9.801 -17.232 14.978 1.00 37.41 73 ALA A CA 1
ATOM 5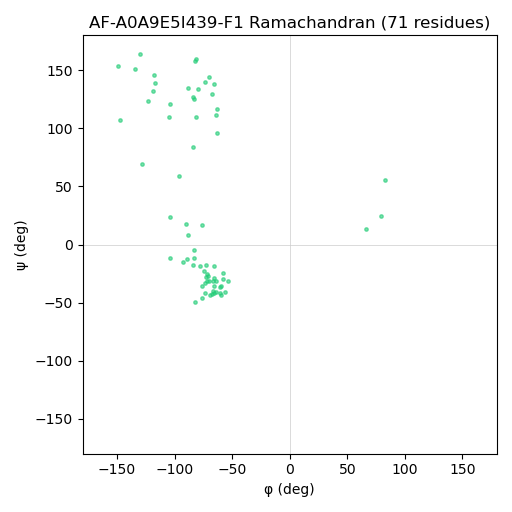54 C C . ALA A 1 73 ? -10.025 -16.630 16.365 1.00 37.41 73 ALA A C 1
ATOM 556 O O . ALA A 1 73 ? -9.353 -15.611 16.657 1.00 37.41 73 ALA A O 1
#

Sequence (73 aa):
MKKLIVMLTVILFSQNLAFAQNAEIKKSAKSGICYSADSKSYKKLKDFTPYKTMDECIAAGGKLPKAAKKKAA

Solvent-accessible surface area (backbone atoms only — not comparable to full-atom values): 4494 Å² total; per-residue (Å²): 110,72,70,58,56,59,54,56,58,56,65,69,69,66,75,77,75,76,89,81,80,75,56,48,18,34,28,31,67,87,76,34,31,41,32,45,71,88,39,81,60,44,82,67,53,84,56,60,49,75,23,65,40,67,65,56,32,38,74,72,68,30,37,80,49,79,70,65,71,60,74,83,114

Foldseek 3Di:
DVVVVVVVVVVVVPPPPPDDDAQQWWQAPVPLAIDGVPDPCVVVRPHTDGDNDPVVSVVVVGDYDPVVVVVVD

Secondary structure (DSSP, 8-state):
-HHHHHHHHHHHTT------S---EEEETTT-BEEETTSTTTTT-SSEEEESSHHHHHHTT-B--TTGGGTT-

pLDDT: mean 74.54, std 15.33, range [37.41, 91.12]

Mean predicted aligned error: 12.02 Å

Radius of gyration: 18.77 Å; Cα contacts (8 Å, |Δi|>4): 82; chains: 1; bounding box: 20×44×54 Å